Protein AF-A0A7S2EW70-F1 (afdb_monomer_lite)

Secondary structure (DSSP, 8-state):
--HHHHHHHHHTT-EEEEEE-TTSTTEEEEEETTS-EEEEEEEEEEEEEEETTEEEEEEEEEEEEE----TT-PPEEEEEEEEEEEEEEEE-TTS-EEEEEEEEEEEEE-------S---------

pLDDT: mean 82.9, std 18.12, range [35.38, 97.31]

Structure (mmCIF, N/CA/C/O backbone):
data_AF-A0A7S2EW70-F1
#
_entry.id   AF-A0A7S2EW70-F1
#
loop_
_atom_site.group_PDB
_atom_site.id
_atom_site.type_symbol
_atom_site.label_atom_id
_atom_site.label_alt_id
_atom_site.label_comp_id
_atom_site.label_asym_id
_atom_site.label_entity_id
_atom_site.label_seq_id
_atom_site.pdbx_PDB_ins_code
_atom_site.Cartn_x
_atom_site.Cartn_y
_atom_site.Cartn_z
_atom_site.occupancy
_atom_site.B_iso_or_equiv
_atom_site.auth_seq_id
_atom_site.auth_comp_id
_atom_site.auth_asym_id
_atom_site.auth_atom_id
_atom_site.pdbx_PDB_model_num
ATOM 1 N N . ALA A 1 1 ? -1.407 -9.2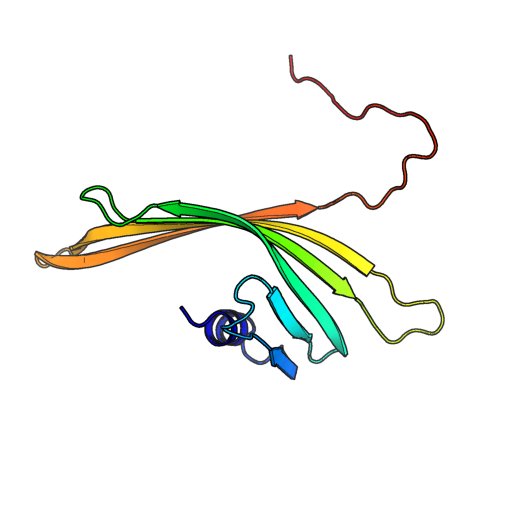96 7.095 1.00 59.94 1 ALA A N 1
ATOM 2 C CA . ALA A 1 1 ? -2.157 -8.530 6.080 1.00 59.94 1 ALA A CA 1
ATOM 3 C C . ALA A 1 1 ? -1.643 -8.951 4.714 1.00 59.94 1 ALA A C 1
ATOM 5 O O . ALA A 1 1 ? -0.429 -8.963 4.541 1.00 59.94 1 ALA A O 1
ATOM 6 N N . ASP A 1 2 ? -2.531 -9.351 3.805 1.00 82.38 2 ASP A N 1
ATOM 7 C CA . ASP A 1 2 ? -2.161 -9.709 2.432 1.00 82.38 2 ASP A CA 1
ATOM 8 C C . ASP A 1 2 ? -1.899 -8.428 1.629 1.00 82.38 2 ASP A C 1
ATOM 10 O O . ASP A 1 2 ? -2.812 -7.654 1.329 1.00 82.38 2 ASP A O 1
ATOM 14 N N . ARG A 1 3 ? -0.623 -8.181 1.330 1.00 85.19 3 ARG A N 1
ATOM 15 C CA . ARG A 1 3 ? -0.186 -6.993 0.587 1.00 85.19 3 ARG A CA 1
ATOM 16 C C . ARG A 1 3 ? -0.541 -7.084 -0.891 1.00 85.19 3 ARG A C 1
ATOM 18 O O . ARG A 1 3 ? -0.792 -6.050 -1.506 1.00 85.19 3 ARG A O 1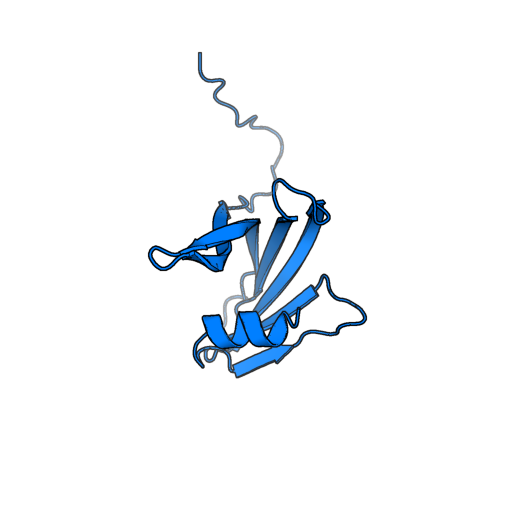
ATOM 25 N N . GLY A 1 4 ? -0.580 -8.297 -1.441 1.00 88.69 4 GLY A N 1
ATOM 26 C CA . GLY A 1 4 ? -0.983 -8.543 -2.821 1.00 88.69 4 GLY A CA 1
ATOM 27 C C . GLY A 1 4 ? -2.419 -8.091 -3.049 1.00 88.69 4 GLY A C 1
ATOM 28 O O . GLY A 1 4 ? -2.685 -7.312 -3.966 1.00 88.69 4 GLY A O 1
ATOM 29 N N . TYR A 1 5 ? -3.326 -8.484 -2.153 1.00 89.88 5 TYR A N 1
ATOM 30 C CA . TYR A 1 5 ? -4.720 -8.041 -2.196 1.00 89.88 5 TYR A CA 1
ATOM 31 C C . TYR A 1 5 ? -4.853 -6.517 -2.055 1.00 89.88 5 TYR A C 1
ATOM 33 O O . TYR A 1 5 ? -5.555 -5.869 -2.836 1.00 89.88 5 TYR A O 1
ATOM 41 N N . GLU A 1 6 ? -4.146 -5.918 -1.091 1.00 89.19 6 GLU A N 1
ATOM 42 C CA . GLU A 1 6 ? -4.194 -4.471 -0.864 1.00 89.19 6 GLU A CA 1
ATOM 43 C C . GLU A 1 6 ? -3.733 -3.684 -2.105 1.00 89.19 6 GLU A C 1
ATOM 45 O O . GLU A 1 6 ? -4.416 -2.763 -2.551 1.00 89.19 6 GLU A O 1
ATOM 50 N N . VAL A 1 7 ? -2.605 -4.069 -2.707 1.00 90.12 7 VAL A N 1
ATOM 51 C CA . VAL A 1 7 ? -2.089 -3.412 -3.916 1.00 90.12 7 VAL A CA 1
ATOM 52 C C . VAL A 1 7 ? -3.014 -3.645 -5.108 1.00 90.12 7 VAL A C 1
ATOM 54 O O . VAL A 1 7 ? -3.325 -2.694 -5.822 1.00 90.12 7 VAL A O 1
ATOM 57 N N . SER A 1 8 ? -3.514 -4.868 -5.295 1.00 90.25 8 SER A N 1
ATOM 58 C CA . SER A 1 8 ? -4.449 -5.190 -6.378 1.00 90.25 8 SER A CA 1
ATOM 59 C C . SER A 1 8 ? -5.728 -4.346 -6.302 1.00 90.25 8 SER A C 1
ATOM 61 O O . SER A 1 8 ? -6.129 -3.731 -7.294 1.00 90.25 8 SER A O 1
ATOM 63 N N . SER A 1 9 ? -6.313 -4.211 -5.105 1.00 90.69 9 SER A N 1
ATOM 64 C CA . SER A 1 9 ? -7.514 -3.389 -4.897 1.00 90.69 9 SER A CA 1
ATOM 65 C C . SER A 1 9 ? -7.272 -1.901 -5.178 1.00 90.69 9 SER A C 1
ATOM 67 O O . SER A 1 9 ? -8.096 -1.265 -5.834 1.00 90.69 9 SER A O 1
ATOM 69 N N . ARG A 1 10 ? -6.115 -1.350 -4.781 1.00 88.12 10 ARG A N 1
ATOM 70 C CA . ARG A 1 10 ? -5.733 0.042 -5.090 1.00 88.12 10 ARG A CA 1
ATOM 71 C C . ARG A 1 10 ? -5.472 0.276 -6.580 1.00 88.12 10 ARG A C 1
ATOM 73 O O . ARG A 1 10 ? -5.701 1.381 -7.070 1.00 88.12 10 ARG A O 1
ATOM 80 N N . LEU A 1 11 ? -4.977 -0.732 -7.298 1.00 88.50 11 LEU A N 1
ATOM 81 C CA . LEU A 1 11 ? -4.709 -0.633 -8.735 1.00 88.50 11 LEU A CA 1
ATOM 82 C C . LEU A 1 11 ? -5.979 -0.774 -9.584 1.00 88.50 11 LEU A C 1
ATOM 84 O O . LEU A 1 11 ? -5.961 -0.354 -10.740 1.00 88.50 11 LEU A O 1
ATOM 88 N N . GLY A 1 12 ? -7.076 -1.306 -9.034 1.00 85.12 12 GLY A N 1
ATOM 89 C CA . GLY A 1 12 ? -8.398 -1.288 -9.672 1.00 85.12 12 GLY A CA 1
ATOM 90 C C . GLY A 1 12 ? -8.417 -1.915 -11.070 1.00 85.12 12 GLY A C 1
ATOM 91 O O . GLY A 1 12 ? -9.012 -1.352 -11.984 1.00 85.12 12 GLY A O 1
ATOM 92 N N . GLY A 1 13 ? -7.693 -3.022 -11.267 1.00 79.69 13 GLY A N 1
ATOM 93 C CA . GLY A 1 13 ? -7.594 -3.717 -12.559 1.00 79.69 13 GLY A CA 1
ATOM 94 C C . GLY A 1 13 ? -6.591 -3.123 -13.558 1.00 79.69 13 GLY A C 1
ATOM 95 O O . GLY A 1 13 ? -6.447 -3.644 -14.658 1.00 79.69 13 GLY A O 1
ATOM 96 N N . ARG A 1 14 ? -5.854 -2.063 -13.196 1.00 84.44 14 ARG A N 1
ATOM 97 C CA . ARG A 1 14 ? -4.768 -1.503 -14.033 1.00 84.44 14 ARG A CA 1
ATOM 98 C C . ARG A 1 14 ? -3.503 -2.363 -14.038 1.00 84.44 14 ARG A C 1
ATOM 100 O O . ARG A 1 14 ? -2.617 -2.145 -14.865 1.00 84.44 14 ARG A O 1
ATOM 107 N N . ALA A 1 15 ? -3.401 -3.286 -13.086 1.00 86.12 15 ALA A N 1
ATOM 108 C CA . ALA A 1 15 ? -2.332 -4.264 -13.024 1.00 86.12 15 ALA A CA 1
ATOM 109 C C . ALA A 1 15 ? -2.705 -5.492 -13.851 1.00 86.12 15 ALA A C 1
ATOM 111 O O . ALA A 1 15 ? -3.800 -6.027 -13.697 1.00 86.12 15 ALA A O 1
ATOM 112 N N . SER A 1 16 ? -1.780 -5.955 -14.684 1.00 88.81 16 SER A N 1
ATOM 113 C CA . SER A 1 16 ? -1.890 -7.245 -15.368 1.00 88.81 16 SER A CA 1
ATOM 114 C C . SER A 1 16 ? -1.510 -8.405 -14.442 1.00 88.81 16 SER A C 1
ATOM 116 O O . SER A 1 16 ? -2.018 -9.513 -14.596 1.00 88.81 16 SER A O 1
ATOM 118 N N . SER A 1 17 ? -0.653 -8.156 -13.449 1.00 91.06 17 SER A N 1
ATOM 119 C CA . SER A 1 17 ? -0.301 -9.122 -12.408 1.00 91.06 17 SER A CA 1
ATOM 120 C C . SER A 1 17 ? 0.138 -8.426 -11.122 1.00 91.06 17 SER A C 1
ATOM 122 O O . SER A 1 17 ? 0.671 -7.316 -11.152 1.00 91.06 17 SER A O 1
ATOM 124 N N . VAL A 1 18 ? -0.074 -9.093 -9.987 1.00 93.56 18 VAL A N 1
ATOM 125 C CA . VAL A 1 18 ? 0.450 -8.709 -8.670 1.00 93.56 18 VAL A CA 1
ATOM 126 C C . VAL A 1 18 ? 0.999 -9.972 -8.016 1.00 93.56 18 VAL A C 1
ATOM 128 O O . VAL A 1 18 ? 0.281 -10.962 -7.901 1.00 93.56 18 VAL A O 1
ATOM 131 N N . THR A 1 19 ? 2.261 -9.945 -7.595 1.00 93.62 19 THR A N 1
ATOM 132 C CA . THR A 1 19 ? 2.951 -11.076 -6.966 1.00 93.62 19 THR A CA 1
ATOM 133 C C . THR A 1 19 ? 3.477 -10.664 -5.598 1.00 93.62 19 THR A C 1
ATOM 135 O O . THR A 1 19 ? 4.226 -9.695 -5.467 1.00 93.62 19 THR A O 1
ATOM 138 N N . TRP A 1 20 ? 3.097 -11.422 -4.572 1.00 94.31 20 TRP A N 1
ATOM 139 C CA . TRP A 1 20 ? 3.566 -11.247 -3.202 1.00 94.31 20 TRP A CA 1
ATOM 140 C C . TRP A 1 20 ? 3.747 -12.619 -2.548 1.00 94.31 20 TRP A C 1
ATOM 142 O O . TRP A 1 20 ? 2.824 -13.431 -2.569 1.00 94.31 20 TRP A O 1
ATOM 152 N N . ASP A 1 21 ? 4.929 -12.880 -1.983 1.00 91.56 21 ASP A N 1
ATOM 153 C CA . ASP A 1 21 ? 5.221 -14.118 -1.254 1.00 91.56 21 ASP A CA 1
ATOM 154 C C . ASP A 1 21 ? 5.198 -13.838 0.258 1.00 91.56 21 ASP A C 1
ATOM 156 O O . ASP A 1 21 ? 6.005 -13.037 0.739 1.00 91.56 21 ASP A O 1
ATOM 160 N N . PRO A 1 22 ? 4.332 -14.498 1.050 1.00 90.69 22 PRO A N 1
ATOM 161 C CA . PRO A 1 22 ? 4.328 -14.332 2.502 1.00 90.69 22 PRO A CA 1
ATOM 162 C C . PRO A 1 22 ? 5.648 -14.745 3.179 1.00 90.69 22 PRO A C 1
ATOM 164 O O . PRO A 1 22 ? 5.907 -14.298 4.297 1.00 90.69 22 PRO A O 1
ATOM 167 N N . ARG A 1 23 ? 6.491 -15.566 2.534 1.00 92.62 23 ARG A N 1
ATOM 168 C CA . ARG A 1 23 ? 7.837 -15.929 3.022 1.00 92.62 23 ARG A CA 1
ATOM 169 C C . ARG A 1 23 ? 8.864 -14.816 2.806 1.00 92.62 23 ARG A C 1
ATOM 171 O O . ARG A 1 23 ? 9.869 -14.782 3.511 1.00 92.62 23 ARG A O 1
ATOM 178 N N . VAL A 1 24 ? 8.600 -13.899 1.874 1.00 90.94 24 VAL A N 1
ATOM 179 C CA . VAL A 1 24 ? 9.417 -12.708 1.591 1.00 90.94 24 VAL A CA 1
ATOM 180 C C . VAL A 1 24 ? 8.509 -11.470 1.644 1.00 90.94 24 VAL A C 1
ATOM 182 O O . VAL A 1 24 ? 8.279 -10.799 0.638 1.00 90.94 24 VAL A O 1
ATOM 185 N N . PRO A 1 25 ? 7.957 -11.139 2.827 1.00 90.56 25 PRO A N 1
ATOM 186 C CA . PRO A 1 25 ? 6.826 -10.217 2.945 1.00 90.56 25 PRO A CA 1
ATOM 187 C C . PRO A 1 25 ? 7.172 -8.767 2.578 1.00 90.56 25 PRO A C 1
ATOM 189 O O . PRO A 1 25 ? 6.271 -7.945 2.380 1.00 90.56 25 PRO A O 1
ATOM 192 N N . ASP A 1 26 ? 8.462 -8.448 2.502 1.00 94.62 26 ASP A N 1
ATOM 193 C CA . ASP A 1 26 ? 8.993 -7.106 2.279 1.00 94.62 26 ASP A CA 1
ATOM 194 C C . ASP A 1 26 ? 9.104 -6.730 0.806 1.00 94.62 26 ASP A C 1
ATOM 196 O O . ASP A 1 26 ? 9.309 -5.554 0.511 1.00 94.62 26 ASP A O 1
ATOM 200 N N . VAL A 1 27 ? 8.912 -7.685 -0.104 1.00 94.50 27 VAL A N 1
ATOM 201 C CA . VAL A 1 27 ? 8.958 -7.451 -1.547 1.00 94.50 27 VAL A CA 1
ATOM 202 C C . VAL A 1 27 ? 7.609 -7.796 -2.163 1.00 94.50 27 VAL A C 1
ATOM 204 O O . VAL A 1 27 ? 7.033 -8.849 -1.904 1.00 94.50 27 VAL A O 1
ATOM 207 N N . LEU A 1 28 ? 7.103 -6.890 -2.989 1.00 95.44 28 LEU A N 1
ATOM 208 C CA . LEU A 1 28 ? 5.927 -7.095 -3.822 1.00 95.44 28 LEU A CA 1
ATOM 209 C C . LEU A 1 28 ? 6.248 -6.583 -5.218 1.00 95.44 28 LEU A C 1
ATOM 211 O O . LEU A 1 28 ? 6.788 -5.487 -5.365 1.00 95.44 28 LEU A O 1
ATOM 215 N N . THR A 1 29 ? 5.883 -7.337 -6.242 1.00 95.06 29 THR A N 1
ATOM 216 C CA . THR A 1 29 ? 6.009 -6.895 -7.631 1.00 95.06 29 THR A CA 1
ATOM 217 C C . THR A 1 29 ? 4.640 -6.835 -8.288 1.00 95.06 29 THR A C 1
ATOM 219 O O . THR A 1 29 ? 3.736 -7.602 -7.959 1.00 95.06 29 THR A O 1
ATOM 222 N N . TYR A 1 30 ? 4.455 -5.899 -9.207 1.00 93.50 30 TYR A N 1
ATOM 223 C CA . TYR A 1 30 ? 3.281 -5.862 -10.068 1.00 93.50 30 TYR A CA 1
ATOM 224 C C . TYR A 1 30 ? 3.662 -5.359 -11.453 1.00 93.50 30 TYR A C 1
ATOM 226 O O . TYR A 1 30 ? 4.596 -4.568 -11.598 1.00 93.50 30 TYR A O 1
ATOM 234 N N . ALA A 1 31 ? 2.934 -5.810 -12.466 1.00 91.19 31 ALA A N 1
ATOM 235 C CA . ALA A 1 31 ? 3.056 -5.297 -13.822 1.00 91.19 31 ALA A CA 1
ATOM 236 C C . ALA A 1 31 ? 1.816 -4.473 -14.169 1.00 91.19 31 ALA A C 1
ATOM 238 O O . ALA A 1 31 ? 0.694 -4.848 -13.821 1.00 91.19 31 ALA A O 1
ATOM 239 N N . SER A 1 32 ? 2.000 -3.339 -14.839 1.00 83.88 32 SER A N 1
ATOM 240 C CA . SER A 1 32 ? 0.892 -2.572 -15.404 1.00 83.88 32 SER A CA 1
ATOM 241 C C . SER A 1 32 ? 0.342 -3.265 -16.657 1.00 83.88 32 SER A C 1
ATOM 243 O O . SER A 1 32 ? 0.997 -4.106 -17.279 1.00 83.88 32 SER A O 1
ATOM 245 N N . GLY A 1 33 ? -0.863 -2.879 -17.078 1.00 77.25 33 GLY A N 1
ATOM 246 C CA . GLY A 1 33 ? -1.397 -3.267 -18.388 1.00 77.25 33 GLY A CA 1
ATOM 247 C C . GLY A 1 33 ? -0.558 -2.768 -19.577 1.00 77.25 33 GLY A C 1
ATOM 248 O O . GLY A 1 33 ? -0.667 -3.331 -20.659 1.00 77.25 33 GLY A O 1
ATOM 249 N N . SER A 1 34 ? 0.300 -1.755 -19.383 1.00 77.44 34 SER A N 1
ATOM 250 C CA . SER A 1 34 ? 1.238 -1.242 -20.399 1.00 77.44 34 SER A CA 1
ATOM 251 C C . SER A 1 34 ? 2.536 -2.049 -20.517 1.00 77.44 34 SER A C 1
ATOM 253 O O . SER A 1 34 ? 3.338 -1.757 -21.397 1.00 77.44 34 SER A O 1
ATOM 255 N N . GLY A 1 35 ? 2.752 -3.052 -19.657 1.00 77.06 35 GLY A N 1
ATOM 256 C CA . GLY A 1 35 ? 3.976 -3.860 -19.639 1.00 77.06 35 GLY A CA 1
ATOM 257 C C . GLY A 1 35 ? 5.095 -3.311 -18.747 1.00 77.06 35 GLY A C 1
ATOM 258 O O . GLY A 1 35 ? 6.155 -3.927 -18.661 1.00 77.06 35 GLY A O 1
ATOM 259 N N . ASP A 1 36 ? 4.871 -2.200 -18.039 1.00 86.69 36 ASP A N 1
ATOM 260 C CA . ASP A 1 36 ? 5.830 -1.684 -17.060 1.00 86.69 36 ASP A CA 1
ATOM 261 C C . ASP A 1 36 ? 5.821 -2.564 -15.808 1.00 86.69 36 ASP A C 1
ATOM 263 O O . ASP A 1 36 ? 4.765 -2.856 -15.242 1.00 86.69 36 ASP A O 1
ATOM 267 N N . ALA A 1 37 ? 7.000 -2.951 -15.331 1.00 90.75 37 ALA A N 1
ATOM 268 C CA . ALA A 1 37 ? 7.148 -3.723 -14.104 1.00 90.75 37 ALA A CA 1
ATOM 269 C C . ALA A 1 37 ? 7.522 -2.796 -12.945 1.00 90.75 37 ALA A C 1
ATOM 271 O O . ALA A 1 37 ? 8.431 -1.977 -13.067 1.00 90.75 37 ALA A O 1
ATOM 272 N N . THR A 1 38 ? 6.844 -2.928 -11.807 1.00 92.88 38 THR A N 1
ATOM 273 C CA . THR A 1 38 ? 7.160 -2.188 -10.583 1.00 92.88 38 THR A CA 1
ATOM 274 C C . THR A 1 38 ? 7.422 -3.134 -9.418 1.00 92.88 38 THR A C 1
ATOM 276 O O . THR A 1 38 ? 6.602 -3.989 -9.096 1.00 92.88 38 THR A O 1
ATOM 279 N N . GLU A 1 39 ? 8.552 -2.937 -8.748 1.00 94.62 39 GLU A N 1
ATOM 280 C CA . GLU A 1 39 ? 8.891 -3.548 -7.466 1.00 94.62 39 GLU A CA 1
ATOM 281 C C . GLU A 1 39 ? 8.662 -2.540 -6.335 1.00 94.62 39 GLU A C 1
ATOM 283 O O . GLU A 1 39 ? 9.143 -1.404 -6.384 1.00 94.62 39 GLU A O 1
ATOM 288 N N . LEU A 1 40 ? 7.960 -2.979 -5.294 1.00 95.00 40 LEU A N 1
ATOM 289 C CA . LEU A 1 40 ? 7.852 -2.322 -4.001 1.00 95.00 40 LEU A CA 1
ATOM 290 C C . LEU A 1 40 ? 8.678 -3.124 -2.993 1.00 95.00 40 LEU A C 1
ATOM 292 O O . LEU A 1 40 ? 8.327 -4.256 -2.665 1.00 95.00 40 LEU A O 1
ATOM 296 N N . ALA A 1 41 ? 9.755 -2.530 -2.487 1.00 95.75 41 ALA A N 1
ATOM 297 C CA . ALA A 1 41 ? 10.621 -3.143 -1.486 1.00 95.75 41 ALA A CA 1
ATOM 298 C C . ALA A 1 41 ? 10.599 -2.320 -0.195 1.00 95.75 41 ALA A C 1
ATOM 300 O O . ALA A 1 41 ? 10.978 -1.147 -0.193 1.00 95.75 41 ALA A O 1
ATOM 301 N N . VAL A 1 42 ? 10.179 -2.915 0.918 1.00 96.00 42 VAL A N 1
ATOM 302 C CA . VAL A 1 42 ? 10.280 -2.286 2.240 1.00 96.00 42 VAL A CA 1
ATOM 303 C C . VAL A 1 42 ? 11.747 -2.269 2.652 1.00 96.00 42 VAL A C 1
ATOM 305 O O . VAL A 1 42 ? 12.347 -3.310 2.886 1.00 96.00 42 VAL A O 1
ATOM 308 N N . VAL A 1 43 ? 12.327 -1.074 2.740 1.00 96.00 43 VAL A N 1
ATOM 309 C CA . VAL A 1 43 ? 13.731 -0.882 3.139 1.00 96.00 43 VAL A CA 1
ATOM 310 C C . VAL A 1 43 ? 13.876 -0.636 4.637 1.00 96.00 43 VAL A C 1
ATOM 312 O O . VAL A 1 43 ? 14.932 -0.880 5.211 1.00 96.00 43 VAL A O 1
ATOM 315 N N . GLN A 1 44 ? 12.817 -0.148 5.283 1.00 96.00 44 GLN A N 1
ATOM 316 C CA . GLN A 1 44 ? 12.765 0.041 6.725 1.00 96.00 44 GLN A CA 1
ATOM 317 C C . GLN A 1 44 ? 11.326 -0.127 7.198 1.00 96.00 44 GLN A C 1
ATOM 319 O O . GLN A 1 44 ? 10.408 0.431 6.598 1.00 96.00 44 GLN A O 1
ATOM 324 N N . ARG A 1 45 ? 11.134 -0.838 8.309 1.00 95.56 45 ARG A N 1
ATOM 325 C CA . ARG A 1 45 ? 9.842 -0.967 8.985 1.00 95.56 45 ARG A CA 1
ATOM 326 C C . ARG A 1 45 ? 10.020 -0.737 10.475 1.00 95.56 45 ARG A C 1
ATOM 328 O O . ARG A 1 45 ? 10.882 -1.339 11.107 1.00 95.56 45 ARG A O 1
ATOM 335 N N . ARG A 1 46 ? 9.146 0.084 11.044 1.00 96.75 46 ARG A N 1
ATOM 336 C CA . ARG A 1 46 ? 8.881 0.119 12.481 1.00 96.75 46 ARG A CA 1
ATOM 337 C C . ARG A 1 46 ? 7.441 -0.312 12.709 1.00 96.75 46 ARG A C 1
ATOM 339 O O . ARG A 1 46 ? 6.541 0.259 12.099 1.00 96.75 46 ARG A O 1
ATOM 346 N N . VAL A 1 47 ? 7.236 -1.292 13.581 1.00 95.38 47 VAL A N 1
ATOM 347 C CA . VAL A 1 47 ? 5.905 -1.732 14.015 1.00 95.38 47 VAL A CA 1
ATOM 348 C C . VAL A 1 47 ? 5.663 -1.207 15.422 1.00 95.38 47 VAL A C 1
ATOM 350 O O . VAL A 1 47 ? 6.534 -1.316 16.284 1.00 95.38 47 VAL A O 1
ATOM 353 N N . GLU A 1 48 ? 4.498 -0.612 15.635 1.00 95.06 48 GLU A N 1
ATOM 354 C CA . GLU A 1 48 ? 4.011 -0.208 16.950 1.00 95.06 48 GLU A CA 1
ATOM 355 C C . GLU A 1 48 ? 3.000 -1.272 17.402 1.00 95.06 48 GLU A C 1
ATOM 357 O O . GLU A 1 48 ? 1.944 -1.394 16.767 1.00 95.06 48 GLU A O 1
ATOM 362 N N . PRO A 1 49 ? 3.327 -2.095 18.420 1.00 93.88 49 PRO A N 1
ATOM 363 C CA . PRO A 1 49 ? 2.413 -3.122 18.900 1.00 93.88 49 PRO A CA 1
ATOM 364 C C . PRO A 1 49 ? 1.166 -2.484 19.537 1.00 93.88 49 PRO A C 1
ATOM 366 O O . PRO A 1 49 ? 1.231 -1.334 19.968 1.00 93.88 49 PRO A O 1
ATOM 369 N N . PRO A 1 50 ? 0.043 -3.216 19.624 1.00 93.00 50 PRO A N 1
ATOM 370 C CA . PRO A 1 50 ? -1.168 -2.718 20.270 1.00 93.00 50 PRO A CA 1
ATOM 371 C C . PRO A 1 50 ? -0.979 -2.335 21.735 1.00 93.00 50 PRO A C 1
ATOM 373 O O . PRO A 1 50 ? -0.599 -3.167 22.556 1.00 93.00 50 PRO A O 1
ATOM 376 N N . ASP A 1 51 ? -1.335 -1.092 22.048 1.00 92.00 51 ASP A N 1
ATOM 377 C CA . ASP A 1 51 ? -1.511 -0.564 23.396 1.00 92.00 51 ASP A CA 1
ATOM 378 C C . ASP A 1 51 ? -2.843 0.210 23.519 1.00 92.00 51 ASP A C 1
ATOM 380 O O . ASP A 1 51 ? -3.688 0.206 22.616 1.00 92.00 51 ASP A O 1
ATOM 384 N N . GLU A 1 52 ? -3.059 0.868 24.660 1.00 87.50 52 GLU A N 1
ATOM 385 C CA . GLU A 1 52 ? -4.251 1.695 24.904 1.00 87.50 52 GLU A CA 1
ATOM 386 C C . GLU A 1 52 ? -4.349 2.912 23.968 1.00 87.50 52 GLU A C 1
ATOM 388 O O . GLU A 1 52 ? -5.442 3.417 23.711 1.00 87.50 52 GLU A O 1
ATOM 393 N N . ARG A 1 53 ? -3.217 3.383 23.436 1.00 86.31 53 ARG A N 1
ATOM 394 C CA . ARG A 1 53 ? -3.105 4.545 22.542 1.00 86.31 53 ARG A CA 1
ATOM 395 C C . ARG A 1 53 ? -3.244 4.158 21.069 1.00 86.31 53 ARG A C 1
ATOM 397 O O . ARG A 1 53 ? -3.406 5.054 20.231 1.00 86.31 53 ARG A O 1
ATOM 404 N N . GLY A 1 54 ? -3.169 2.869 20.744 1.00 92.88 54 GLY A N 1
ATOM 405 C CA . GLY A 1 54 ? -3.368 2.326 19.408 1.00 92.88 54 GLY A CA 1
ATOM 406 C C . GLY A 1 54 ? -2.287 1.339 18.970 1.00 92.88 54 GLY A C 1
ATOM 407 O O . GLY A 1 54 ? -1.591 0.729 19.769 1.00 92.88 54 GLY A O 1
ATOM 408 N N . PHE A 1 55 ? -2.178 1.152 17.662 1.00 96.00 55 PHE A N 1
ATOM 409 C CA . PHE A 1 55 ? -1.129 0.366 17.010 1.00 96.00 55 PHE A CA 1
ATOM 410 C C . PHE A 1 55 ? -0.847 0.938 15.630 1.00 96.00 55 PHE A C 1
ATOM 412 O O . PHE A 1 55 ? -1.598 1.772 15.119 1.00 96.00 55 PHE A O 1
ATOM 419 N N . GLY A 1 56 ? 0.233 0.496 14.999 1.00 95.94 56 GLY A N 1
ATOM 420 C CA . GLY A 1 56 ? 0.622 1.085 13.732 1.00 95.94 56 GLY A CA 1
ATOM 421 C C . GLY A 1 56 ? 1.830 0.457 13.075 1.00 95.94 56 GLY A C 1
ATOM 422 O O . GLY A 1 56 ? 2.481 -0.452 13.592 1.00 95.94 56 GLY A O 1
ATOM 423 N N . SER A 1 57 ? 2.153 1.004 11.915 1.00 95.94 57 SER A N 1
ATOM 424 C CA . SER A 1 57 ? 3.393 0.719 11.213 1.00 95.94 57 SER A CA 1
ATOM 425 C C . SER A 1 57 ? 3.887 1.958 10.489 1.00 95.94 57 SER A C 1
ATOM 427 O O . SER A 1 57 ? 3.104 2.727 9.935 1.00 95.94 57 SER A O 1
ATOM 429 N N . ASN A 1 58 ? 5.199 2.119 10.443 1.00 97.31 58 ASN A N 1
ATOM 430 C CA . ASN A 1 58 ? 5.865 3.146 9.668 1.00 97.31 58 ASN A CA 1
ATOM 431 C C . ASN A 1 58 ? 6.881 2.476 8.751 1.00 97.31 58 ASN A C 1
ATOM 433 O O . ASN A 1 58 ? 7.865 1.905 9.228 1.00 97.31 58 ASN A O 1
ATOM 437 N N . GLU A 1 59 ? 6.618 2.526 7.453 1.00 96.31 59 GLU A N 1
ATOM 438 C CA . GLU A 1 59 ? 7.420 1.847 6.445 1.00 96.31 59 GLU A CA 1
ATOM 439 C C . GLU A 1 59 ? 8.040 2.850 5.487 1.00 96.31 59 GLU A C 1
ATOM 441 O O . GLU A 1 59 ? 7.363 3.757 5.007 1.00 96.31 59 GLU A O 1
ATOM 446 N N . LEU A 1 60 ? 9.323 2.667 5.189 1.00 96.69 60 LEU A N 1
ATOM 447 C CA . LEU A 1 60 ? 9.974 3.273 4.040 1.00 96.69 60 LEU A CA 1
ATOM 448 C C . LEU A 1 60 ? 10.050 2.214 2.942 1.00 96.69 60 LEU A C 1
ATOM 450 O O . LEU A 1 60 ? 10.571 1.120 3.155 1.00 96.69 60 LEU A O 1
ATOM 454 N N . ILE A 1 61 ? 9.519 2.548 1.776 1.00 95.88 61 ILE A N 1
ATOM 455 C CA . ILE A 1 61 ? 9.353 1.656 0.635 1.00 95.88 61 ILE A CA 1
ATOM 456 C C . ILE A 1 61 ? 10.142 2.241 -0.528 1.00 95.88 61 ILE A C 1
ATOM 458 O O . ILE A 1 61 ? 9.906 3.382 -0.923 1.00 95.88 61 IL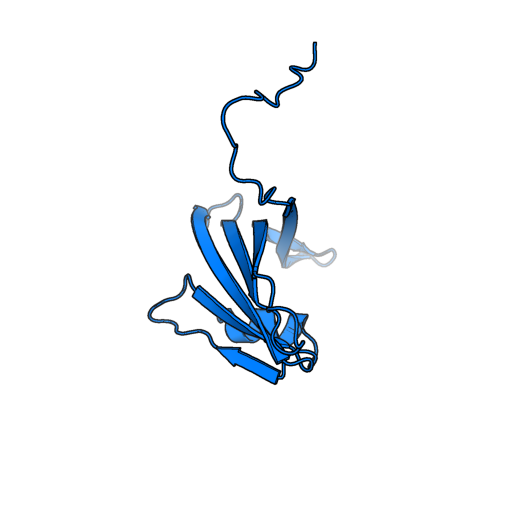E A O 1
ATOM 462 N N . ARG A 1 62 ? 11.066 1.470 -1.092 1.00 94.81 62 ARG A N 1
ATOM 463 C CA . ARG A 1 62 ? 11.679 1.759 -2.386 1.00 94.81 62 ARG A CA 1
ATOM 464 C C . ARG A 1 62 ? 10.745 1.268 -3.483 1.00 94.81 62 ARG A C 1
ATOM 466 O O . ARG A 1 62 ? 10.285 0.132 -3.445 1.00 94.81 62 ARG A O 1
ATOM 473 N N . ILE A 1 63 ? 10.495 2.129 -4.456 1.00 93.19 63 ILE A N 1
ATOM 474 C CA . ILE A 1 63 ? 9.672 1.849 -5.627 1.00 93.19 63 ILE A CA 1
ATOM 475 C C . ILE A 1 63 ? 10.608 1.855 -6.824 1.00 93.19 63 ILE A C 1
ATOM 477 O O . ILE A 1 63 ? 11.212 2.886 -7.120 1.00 93.19 63 ILE A O 1
ATOM 481 N N . THR A 1 64 ? 10.736 0.718 -7.490 1.00 91.88 64 THR A N 1
ATOM 482 C CA . THR A 1 64 ? 11.538 0.587 -8.705 1.00 91.88 64 THR A CA 1
ATOM 483 C C . THR A 1 64 ? 10.606 0.278 -9.853 1.00 91.88 64 THR A C 1
ATOM 485 O O . THR A 1 64 ? 10.024 -0.801 -9.871 1.00 91.88 64 THR A O 1
ATOM 488 N N . THR A 1 65 ? 10.477 1.194 -10.805 1.00 89.81 65 THR A N 1
ATOM 489 C CA . THR A 1 65 ? 9.704 0.959 -12.026 1.00 89.81 65 THR A CA 1
ATOM 490 C C . THR A 1 65 ? 10.660 0.803 -13.197 1.00 89.81 65 THR A C 1
ATOM 492 O O . THR A 1 65 ? 11.501 1.671 -13.440 1.00 89.81 65 THR A O 1
ATOM 495 N N . THR A 1 66 ? 10.521 -0.302 -13.915 1.00 87.38 66 THR A N 1
ATOM 496 C CA . THR A 1 66 ? 11.233 -0.590 -15.154 1.00 87.38 66 THR A CA 1
ATOM 497 C C . THR A 1 66 ? 10.225 -0.529 -16.289 1.00 87.38 66 THR A C 1
ATOM 499 O O . THR A 1 66 ? 9.277 -1.316 -16.317 1.00 87.38 66 THR A O 1
ATOM 502 N N . SER A 1 67 ? 10.427 0.401 -17.217 1.00 81.81 67 SER A N 1
ATOM 503 C CA . SER A 1 67 ? 9.619 0.489 -18.434 1.00 81.81 67 SER A CA 1
ATOM 504 C C . SER A 1 67 ? 10.222 -0.371 -19.539 1.00 81.81 67 SER A C 1
ATOM 506 O O . SER A 1 67 ? 11.428 -0.273 -19.787 1.00 81.81 67 SER A O 1
ATOM 508 N N . GLY A 1 68 ? 9.411 -1.172 -20.227 1.00 63.47 68 GLY A N 1
ATOM 509 C CA . GLY A 1 68 ? 9.873 -2.046 -21.304 1.00 63.47 68 GLY A CA 1
ATOM 510 C C . GLY A 1 68 ? 8.987 -1.977 -22.543 1.00 63.47 68 GLY A C 1
ATOM 511 O O . GLY A 1 68 ? 7.989 -2.677 -22.587 1.00 63.47 68 GLY A O 1
ATOM 512 N N . ALA A 1 69 ? 9.379 -1.164 -23.536 1.00 51.75 69 ALA A N 1
ATOM 513 C CA . ALA A 1 69 ? 9.256 -1.412 -24.987 1.00 51.75 69 ALA A CA 1
ATOM 514 C C . ALA A 1 69 ? 9.451 -0.103 -25.778 1.00 51.75 69 ALA A C 1
ATOM 516 O O . ALA A 1 69 ? 8.505 0.584 -26.151 1.00 51.75 69 ALA A O 1
ATOM 517 N N . GLY A 1 70 ? 10.705 0.236 -26.062 1.00 48.62 70 GLY A N 1
ATOM 518 C CA . GLY A 1 70 ? 11.065 1.263 -27.033 1.00 48.62 70 GLY A CA 1
ATOM 519 C C . GLY A 1 70 ? 12.507 1.062 -27.481 1.00 48.62 70 GLY A C 1
ATOM 520 O O . GLY A 1 70 ? 13.359 0.707 -26.669 1.00 48.62 70 GLY A O 1
ATOM 521 N N . LEU A 1 71 ? 12.779 1.287 -28.769 1.00 45.69 71 LEU A N 1
ATOM 522 C CA . LEU A 1 71 ? 14.050 1.023 -29.467 1.00 45.69 71 LEU A CA 1
ATOM 523 C C . LEU A 1 71 ? 15.282 1.763 -28.883 1.00 45.69 71 LEU A C 1
ATOM 525 O O . LEU A 1 71 ? 16.393 1.555 -29.353 1.00 45.69 71 LEU A O 1
ATOM 529 N N . LEU A 1 72 ? 15.105 2.612 -27.861 1.00 50.97 72 LEU A N 1
ATOM 530 C CA . LEU A 1 72 ? 16.135 3.491 -27.286 1.00 50.97 72 LEU A CA 1
ATOM 531 C C . LEU A 1 72 ? 16.504 3.182 -25.821 1.00 50.97 72 LEU A C 1
ATOM 533 O O . LEU A 1 72 ? 17.134 4.004 -25.163 1.00 50.97 72 LEU A O 1
ATOM 537 N N . GLY A 1 73 ? 16.166 1.990 -25.321 1.00 50.41 73 GLY A N 1
ATOM 538 C CA . GLY A 1 73 ? 16.577 1.529 -23.992 1.00 50.41 73 GLY A CA 1
ATOM 539 C C . GLY A 1 73 ? 15.569 1.888 -22.901 1.00 50.41 73 GLY A C 1
ATOM 540 O O . GLY A 1 73 ? 15.260 3.052 -22.657 1.00 50.41 73 GLY A O 1
ATOM 541 N N . GLY A 1 74 ? 15.031 0.862 -22.241 1.00 61.28 74 GLY A N 1
ATOM 542 C CA . GLY A 1 74 ? 14.108 1.029 -21.121 1.00 61.28 74 GLY A CA 1
ATOM 543 C C . GLY A 1 74 ? 14.787 1.713 -19.935 1.00 61.28 74 GLY A C 1
ATOM 544 O O . GLY A 1 74 ? 15.858 1.295 -19.498 1.00 61.28 74 GLY A O 1
ATOM 545 N N . GLY A 1 75 ? 14.160 2.766 -19.411 1.00 72.81 75 GLY A N 1
ATOM 546 C CA . GLY A 1 75 ? 14.621 3.454 -18.212 1.00 72.81 75 GLY A CA 1
ATOM 547 C C . GLY A 1 75 ? 14.221 2.709 -16.939 1.00 72.81 75 GLY A C 1
ATOM 548 O O . GLY A 1 75 ? 13.129 2.143 -16.841 1.00 72.81 75 GLY A O 1
ATOM 549 N N . LYS A 1 76 ? 15.101 2.749 -15.937 1.00 82.75 76 LYS A N 1
ATOM 550 C CA . LYS A 1 76 ? 14.781 2.397 -14.553 1.00 82.75 76 LYS A CA 1
ATOM 551 C C . LYS A 1 76 ? 14.547 3.693 -13.789 1.00 82.75 76 LYS A C 1
ATOM 553 O O . LYS A 1 76 ? 15.402 4.569 -13.810 1.00 82.75 76 LYS A O 1
ATOM 558 N N . VAL A 1 77 ? 13.411 3.806 -13.111 1.00 85.75 77 VAL A N 1
ATOM 559 C CA . VAL A 1 77 ? 13.100 4.946 -12.242 1.00 85.75 77 VAL A CA 1
ATOM 560 C C . VAL A 1 77 ? 12.992 4.451 -10.811 1.00 85.75 77 VAL A C 1
ATOM 562 O O . VAL A 1 77 ? 12.184 3.566 -10.516 1.00 85.75 77 VAL A O 1
ATOM 565 N N . VAL A 1 78 ? 13.775 5.048 -9.913 1.00 89.38 78 VAL A N 1
ATOM 566 C CA . VAL A 1 78 ? 13.707 4.758 -8.478 1.00 89.38 78 VAL A CA 1
ATOM 567 C C . VAL A 1 78 ? 13.031 5.909 -7.731 1.00 89.38 78 VAL A C 1
ATOM 569 O O . VAL A 1 78 ? 13.321 7.089 -7.926 1.00 89.38 78 VAL A O 1
ATOM 572 N N . ARG A 1 79 ? 12.092 5.571 -6.850 1.00 90.88 79 ARG A N 1
ATOM 573 C CA . ARG A 1 79 ? 11.428 6.498 -5.925 1.00 90.88 79 ARG A CA 1
ATOM 574 C C . ARG A 1 79 ? 11.415 5.892 -4.529 1.00 90.88 79 ARG A C 1
ATOM 576 O O . ARG A 1 79 ? 11.652 4.697 -4.357 1.00 90.88 79 ARG A O 1
ATOM 583 N N . ALA A 1 80 ? 11.095 6.706 -3.534 1.00 93.94 80 ALA A N 1
ATOM 584 C CA . ALA A 1 80 ? 10.794 6.208 -2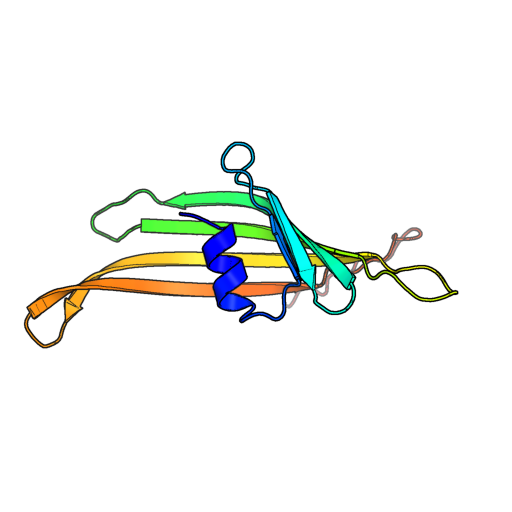.201 1.00 93.94 80 ALA A CA 1
ATOM 585 C C . ALA A 1 80 ? 9.422 6.703 -1.747 1.00 93.94 80 ALA A C 1
ATOM 587 O O . ALA A 1 80 ? 9.004 7.805 -2.091 1.00 93.94 80 ALA A O 1
ATOM 588 N N . ALA A 1 81 ? 8.716 5.909 -0.956 1.00 94.94 81 ALA A N 1
ATOM 589 C CA . ALA A 1 81 ? 7.498 6.316 -0.280 1.00 94.94 81 ALA A CA 1
ATOM 590 C C . ALA A 1 81 ? 7.593 5.948 1.195 1.00 94.94 81 ALA A C 1
ATOM 592 O O . ALA A 1 81 ? 7.998 4.842 1.537 1.00 94.94 81 ALA A O 1
ATOM 593 N N . ARG A 1 82 ? 7.208 6.866 2.077 1.00 96.31 82 ARG A N 1
ATOM 594 C CA . ARG A 1 82 ? 6.994 6.574 3.489 1.00 96.31 82 ARG A CA 1
ATOM 595 C C . ARG A 1 82 ? 5.504 6.423 3.740 1.00 96.31 82 ARG A C 1
ATOM 597 O O . ARG A 1 82 ? 4.750 7.357 3.472 1.00 96.31 82 ARG A O 1
ATOM 604 N N . VAL A 1 83 ? 5.103 5.269 4.253 1.00 95.62 83 VAL A N 1
ATOM 605 C CA . VAL A 1 83 ? 3.717 4.935 4.581 1.00 95.62 83 VAL A CA 1
ATOM 606 C C . VAL A 1 83 ? 3.616 4.789 6.093 1.00 95.62 83 VAL A C 1
ATOM 608 O O . VAL A 1 83 ? 4.160 3.852 6.678 1.00 95.62 83 VAL A O 1
ATOM 611 N N . LEU A 1 84 ? 2.947 5.744 6.735 1.00 96.94 84 LEU A N 1
ATOM 612 C CA . LEU A 1 84 ? 2.596 5.680 8.148 1.00 96.94 84 LEU A CA 1
ATOM 613 C C . LEU A 1 84 ? 1.134 5.267 8.264 1.00 96.94 84 LEU A C 1
ATOM 615 O O . LEU A 1 84 ? 0.258 5.955 7.747 1.00 96.94 84 LEU A O 1
ATOM 619 N N . ARG A 1 85 ? 0.879 4.179 8.981 1.00 95.88 85 ARG A N 1
ATOM 620 C CA . ARG A 1 85 ? -0.461 3.727 9.344 1.00 95.88 85 ARG A CA 1
ATOM 621 C C . ARG A 1 85 ? -0.589 3.716 10.851 1.00 95.88 85 ARG A C 1
ATOM 623 O O . ARG A 1 85 ? 0.286 3.184 11.535 1.00 95.88 85 ARG A O 1
ATOM 630 N N . ARG A 1 86 ? -1.668 4.297 11.356 1.00 96.25 86 ARG A N 1
ATOM 631 C CA . ARG A 1 86 ? -1.995 4.312 12.778 1.00 96.25 86 ARG A CA 1
ATOM 632 C C . ARG A 1 86 ? -3.457 3.955 12.951 1.00 96.25 86 ARG A C 1
ATOM 634 O O . ARG A 1 86 ? -4.307 4.497 12.253 1.00 96.25 86 ARG A O 1
ATOM 641 N N . TRP A 1 87 ? -3.731 3.080 13.900 1.00 96.12 87 TRP A N 1
ATOM 642 C CA . TRP A 1 87 ? -5.070 2.664 14.269 1.00 96.12 87 TRP A CA 1
ATOM 643 C C . TRP A 1 87 ? -5.286 2.895 15.752 1.00 96.12 87 TRP A C 1
ATOM 645 O O . TRP A 1 87 ? -4.365 2.709 16.548 1.00 96.12 87 TRP A O 1
ATOM 655 N N . ARG A 1 88 ? -6.499 3.282 16.133 1.00 94.44 88 ARG A N 1
ATOM 656 C CA . ARG A 1 88 ? -6.901 3.404 17.537 1.00 94.44 88 ARG A CA 1
ATOM 657 C C . ARG A 1 88 ? -8.311 2.875 17.738 1.00 94.44 88 ARG A C 1
ATOM 659 O O . ARG A 1 88 ? -9.120 2.874 16.814 1.00 94.44 88 ARG A O 1
ATOM 666 N N . ARG A 1 89 ? -8.599 2.435 18.960 1.00 92.44 89 ARG A N 1
ATOM 667 C CA . ARG A 1 89 ? -9.962 2.099 19.381 1.00 92.44 89 ARG A CA 1
ATOM 668 C C . ARG A 1 89 ? -10.714 3.396 19.673 1.00 92.44 89 ARG A C 1
ATOM 670 O O . ARG A 1 89 ? -10.142 4.299 20.282 1.00 92.44 89 ARG A O 1
ATOM 677 N N . ALA A 1 90 ? -11.964 3.472 19.248 1.00 91.88 90 ALA A N 1
ATOM 678 C CA . ALA A 1 90 ? -12.846 4.604 19.495 1.00 91.88 90 ALA A CA 1
ATOM 679 C C . ALA A 1 90 ? -14.296 4.122 19.655 1.00 91.88 90 ALA A C 1
ATOM 681 O O . ALA A 1 90 ? -14.576 2.918 19.599 1.00 91.88 90 ALA A O 1
ATOM 682 N N . TYR A 1 91 ? -15.197 5.074 19.865 1.00 94.44 91 TYR A N 1
ATOM 683 C CA . TYR A 1 91 ? -16.636 4.864 19.816 1.00 94.44 91 TYR A CA 1
ATOM 684 C C . TYR A 1 91 ? -17.215 5.722 18.693 1.00 94.44 91 TYR A C 1
ATOM 686 O O . TYR A 1 91 ? -16.749 6.844 18.499 1.00 94.44 91 TYR A O 1
ATOM 694 N N . ASP A 1 92 ? -18.177 5.185 17.946 1.00 94.00 92 ASP A N 1
ATOM 695 C CA . ASP A 1 92 ? -18.972 5.988 17.014 1.00 94.00 92 ASP A CA 1
ATOM 696 C C . ASP A 1 92 ? -20.008 6.845 17.766 1.00 94.00 92 ASP A C 1
ATOM 698 O O . ASP A 1 92 ? -20.148 6.752 18.990 1.00 94.00 92 ASP A O 1
ATOM 702 N N . ASP A 1 93 ? -20.767 7.656 17.028 1.00 95.69 93 ASP A N 1
ATOM 703 C CA . ASP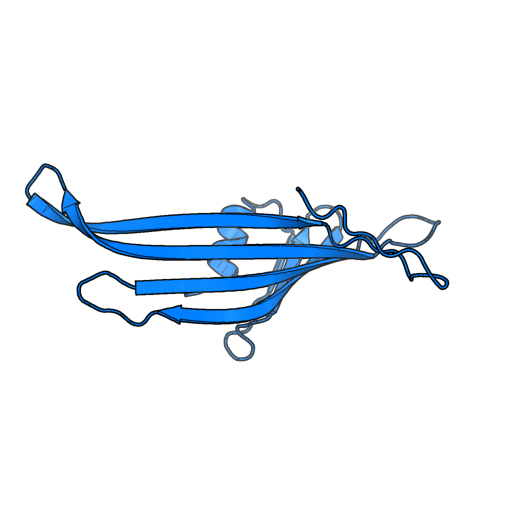 A 1 93 ? -21.796 8.542 17.594 1.00 95.69 93 ASP A CA 1
ATOM 704 C C . ASP A 1 93 ? -22.924 7.787 18.325 1.00 95.69 93 ASP A C 1
ATOM 706 O O . ASP A 1 93 ? -23.642 8.370 19.137 1.00 95.69 93 ASP A O 1
ATOM 710 N N . ASN A 1 94 ? -23.068 6.482 18.078 1.00 95.81 94 ASN A N 1
ATOM 711 C CA . ASN A 1 94 ? -24.061 5.615 18.712 1.00 95.81 94 ASN A CA 1
ATOM 712 C C . ASN A 1 94 ? -23.484 4.832 19.908 1.00 95.81 94 ASN A C 1
ATOM 714 O O . ASN A 1 94 ? -24.177 3.994 20.487 1.00 95.81 94 ASN A O 1
ATOM 718 N N . GLY A 1 95 ? -22.221 5.068 20.279 1.00 93.75 95 GLY A N 1
ATOM 719 C CA . GLY A 1 95 ? -21.542 4.359 21.363 1.00 93.75 95 GLY A CA 1
ATOM 720 C C . GLY A 1 95 ? -21.068 2.947 21.000 1.00 93.75 95 GLY A C 1
ATOM 721 O O . GLY A 1 95 ? -20.665 2.191 21.890 1.00 93.75 95 GLY A O 1
ATOM 722 N N . ASN A 1 96 ? -21.073 2.566 19.721 1.00 95.94 96 ASN A N 1
ATOM 723 C CA . ASN A 1 96 ? -20.523 1.287 19.281 1.00 95.94 96 ASN A CA 1
ATOM 724 C C . ASN A 1 96 ? -19.001 1.357 19.225 1.00 95.94 96 ASN A C 1
ATOM 726 O O . ASN A 1 96 ? -18.417 2.358 18.815 1.00 95.94 96 ASN A O 1
ATOM 730 N N . ARG A 1 97 ? -18.337 0.258 19.588 1.00 92.50 97 ARG A N 1
ATOM 731 C CA . ARG A 1 97 ? -16.879 0.152 19.466 1.00 92.50 97 ARG A CA 1
ATOM 732 C C . ARG A 1 97 ? -16.476 0.126 17.996 1.00 92.50 97 ARG A C 1
ATOM 734 O O . ARG A 1 97 ? -16.903 -0.757 17.256 1.00 92.50 97 ARG A O 1
ATOM 741 N N . VAL A 1 98 ? -15.573 1.022 17.620 1.00 94.38 98 VAL A N 1
ATOM 742 C CA . VAL A 1 98 ? -14.991 1.092 16.277 1.00 94.38 98 VAL A CA 1
ATOM 743 C C . VAL A 1 98 ? -13.465 1.139 16.342 1.00 94.38 98 VAL A C 1
ATOM 745 O O . VAL A 1 98 ? -12.863 1.419 17.384 1.00 94.38 98 VAL A O 1
ATOM 748 N N . VAL A 1 99 ? -12.821 0.841 15.215 1.00 92.50 99 VAL A N 1
ATOM 749 C CA . VAL A 1 99 ? -11.388 1.076 15.019 1.00 92.50 99 VAL A CA 1
ATOM 750 C C . VAL A 1 99 ? -11.240 2.160 13.967 1.00 92.50 99 VAL A C 1
ATOM 752 O O . VAL A 1 99 ? -11.629 1.975 12.817 1.00 92.50 99 VAL A O 1
ATOM 755 N N . GLU A 1 100 ? -10.655 3.282 14.360 1.00 93.44 100 GLU A N 1
ATOM 756 C CA . GLU A 1 100 ? -10.315 4.359 13.439 1.00 93.44 100 GLU A CA 1
ATOM 757 C C . GLU A 1 100 ? -8.918 4.125 12.877 1.00 93.44 100 GLU A C 1
ATOM 759 O O . GLU A 1 100 ? -8.001 3.756 13.616 1.00 93.44 100 GLU A O 1
ATOM 764 N N . GLY A 1 101 ? -8.749 4.353 11.575 1.00 94.19 101 GLY A N 1
ATOM 765 C CA . GLY A 1 101 ? -7.473 4.234 10.881 1.00 94.19 101 GLY A CA 1
ATOM 766 C C . GLY A 1 101 ? -7.069 5.543 10.213 1.00 94.19 101 GLY A C 1
ATOM 767 O O . GLY A 1 101 ? -7.880 6.192 9.562 1.00 94.19 101 GLY A O 1
ATOM 768 N N . LEU A 1 102 ? -5.794 5.897 10.339 1.00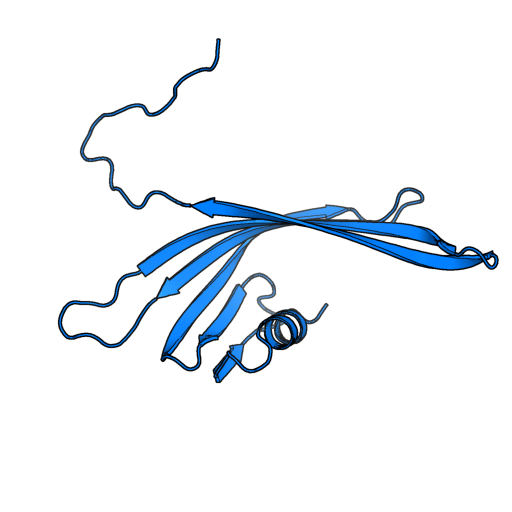 94.12 102 LEU A N 1
ATOM 769 C CA . LEU A 1 102 ? -5.146 6.990 9.624 1.00 94.12 102 LEU A CA 1
ATOM 770 C C . LEU A 1 102 ? -4.000 6.422 8.785 1.00 94.12 102 LEU A C 1
ATOM 772 O O . LEU A 1 102 ? -3.099 5.777 9.322 1.00 94.12 102 LEU A O 1
ATOM 776 N N . GLU A 1 103 ? -4.004 6.711 7.485 1.00 94.75 103 GLU A N 1
ATOM 777 C CA . GLU A 1 103 ? -2.878 6.450 6.588 1.00 94.75 103 GLU A CA 1
ATOM 778 C C . GLU A 1 103 ? -2.311 7.772 6.062 1.00 94.75 103 GLU A C 1
ATOM 780 O O . GLU A 1 103 ? -3.034 8.600 5.510 1.00 94.75 103 GLU A O 1
ATOM 785 N N . ILE A 1 104 ? -1.001 7.962 6.215 1.00 95.81 104 ILE A N 1
ATOM 786 C CA . ILE A 1 104 ? -0.257 9.086 5.647 1.00 95.81 104 ILE A CA 1
ATOM 787 C C . ILE A 1 104 ? 0.810 8.526 4.714 1.00 95.81 104 ILE A C 1
ATOM 789 O O . ILE A 1 104 ? 1.715 7.810 5.150 1.00 95.81 104 ILE A O 1
ATOM 793 N N . VAL A 1 105 ? 0.739 8.909 3.441 1.00 95.25 105 VAL A N 1
ATOM 794 C CA . VAL A 1 105 ? 1.721 8.536 2.418 1.00 95.25 105 VAL A CA 1
ATOM 795 C C . VAL A 1 105 ? 2.516 9.768 2.003 1.00 95.25 105 VAL A C 1
ATOM 797 O O . VAL A 1 105 ? 1.948 10.790 1.626 1.00 95.25 105 VAL A O 1
ATOM 800 N N . ARG A 1 106 ? 3.846 9.676 2.060 1.00 95.06 106 ARG A N 1
ATOM 801 C CA . ARG A 1 106 ? 4.766 10.709 1.562 1.00 95.06 106 ARG A CA 1
ATOM 802 C C . ARG A 1 106 ? 5.673 10.112 0.505 1.00 95.06 106 ARG A C 1
ATOM 804 O O . ARG A 1 106 ? 6.421 9.190 0.804 1.00 95.06 106 ARG A O 1
ATOM 811 N N . THR A 1 107 ? 5.634 10.638 -0.710 1.00 91.81 107 THR A N 1
ATOM 812 C CA . THR A 1 107 ? 6.495 10.188 -1.809 1.00 91.81 107 THR A CA 1
ATOM 813 C C . THR A 1 107 ? 7.687 11.118 -1.985 1.00 91.81 107 THR A C 1
ATOM 815 O O . THR A 1 107 ? 7.526 12.335 -2.038 1.00 91.81 107 THR A O 1
ATOM 818 N N . TYR A 1 108 ? 8.866 10.539 -2.149 1.00 86.81 108 TYR A N 1
ATOM 819 C CA . TYR A 1 108 ? 10.129 11.214 -2.391 1.00 86.81 108 TYR A CA 1
ATOM 820 C C . TYR A 1 108 ? 10.633 10.826 -3.780 1.00 86.81 108 TYR A C 1
ATOM 822 O O . TYR A 1 108 ? 10.624 9.648 -4.157 1.00 86.81 108 TYR A O 1
ATOM 830 N N . ARG A 1 109 ? 11.083 11.818 -4.548 1.00 74.50 109 ARG A N 1
ATOM 831 C CA . ARG A 1 109 ? 11.842 11.560 -5.773 1.00 74.50 109 ARG A CA 1
ATOM 832 C C . ARG A 1 109 ? 13.286 11.293 -5.372 1.00 74.50 109 ARG A C 1
ATOM 834 O O . ARG A 1 109 ? 13.865 12.094 -4.644 1.00 74.50 109 ARG A O 1
ATOM 841 N N . VAL A 1 110 ? 13.840 10.175 -5.826 1.00 67.12 110 VAL A N 1
ATOM 842 C CA . VAL A 1 110 ? 15.282 9.947 -5.752 1.00 67.12 110 VAL A CA 1
ATOM 843 C C . VAL A 1 110 ? 15.857 10.592 -7.008 1.00 67.12 110 VAL A C 1
ATOM 845 O O . VAL A 1 110 ? 15.383 10.323 -8.109 1.00 67.12 110 VAL A O 1
ATOM 848 N N . LEU A 1 111 ? 16.787 11.529 -6.843 1.00 61.62 111 LEU A N 1
ATOM 849 C CA . LEU A 1 111 ? 17.510 12.098 -7.974 1.00 61.62 111 LEU A CA 1
ATOM 850 C C . LEU A 1 111 ? 18.497 11.032 -8.460 1.00 61.62 111 LEU A C 1
ATOM 852 O O . LEU A 1 111 ? 19.508 10.793 -7.806 1.00 61.62 111 LEU A O 1
ATOM 856 N N . ASP A 1 112 ? 18.186 10.378 -9.580 1.00 50.59 112 ASP A N 1
ATOM 857 C CA . ASP A 1 112 ? 19.160 9.571 -10.315 1.00 50.59 112 ASP A CA 1
ATOM 858 C C . ASP A 1 112 ? 20.143 10.526 -10.997 1.00 50.59 112 ASP A C 1
ATOM 860 O O . ASP A 1 112 ? 19.919 11.040 -12.090 1.00 50.59 112 ASP A O 1
ATOM 864 N N . GLY A 1 113 ? 21.231 10.806 -10.296 1.00 41.47 113 GLY A N 1
ATOM 865 C CA . GLY A 1 113 ? 22.407 11.455 -10.835 1.00 41.47 113 GLY A CA 1
ATOM 866 C C . GLY A 1 113 ? 23.595 10.911 -10.073 1.00 41.47 113 GLY A C 1
ATOM 867 O O . GLY A 1 113 ? 23.791 11.241 -8.906 1.00 41.47 113 GLY A O 1
ATOM 868 N N . VAL A 1 114 ? 24.382 10.055 -10.722 1.00 41.69 114 VAL A N 1
ATOM 869 C CA . VAL A 1 114 ? 25.770 9.842 -10.321 1.00 41.69 114 VAL A CA 1
ATOM 870 C C . VAL A 1 114 ? 26.370 11.233 -10.152 1.00 41.69 114 VAL A C 1
ATOM 872 O O . VAL A 1 114 ? 26.445 11.994 -11.116 1.00 41.69 114 VAL A O 1
ATOM 875 N N . ALA A 1 115 ? 26.752 11.584 -8.927 1.00 40.34 115 ALA A N 1
ATOM 876 C CA . ALA A 1 115 ? 27.640 12.704 -8.704 1.00 40.34 115 ALA A CA 1
ATOM 877 C C . ALA A 1 115 ? 28.959 12.352 -9.404 1.00 40.34 115 ALA A C 1
ATOM 879 O O . ALA A 1 115 ? 29.837 11.718 -8.823 1.00 40.34 115 ALA A O 1
ATOM 880 N N . GLY A 1 116 ? 29.097 12.743 -10.673 1.00 39.94 116 GLY A N 1
ATOM 881 C CA . GLY A 1 116 ? 30.402 13.150 -11.163 1.00 39.94 116 GLY A CA 1
ATOM 882 C C . GLY A 1 116 ? 30.875 14.211 -10.179 1.00 39.94 116 GLY A C 1
ATOM 883 O O . GLY A 1 116 ? 30.183 15.207 -9.996 1.00 39.94 116 GLY A O 1
ATOM 884 N N . ALA A 1 117 ? 31.929 13.881 -9.438 1.00 47.78 117 ALA A N 1
ATOM 885 C CA . ALA A 1 117 ? 32.575 14.668 -8.395 1.00 47.78 117 ALA A CA 1
ATOM 886 C C . ALA A 1 117 ? 32.031 16.103 -8.192 1.00 47.78 117 ALA A C 1
ATOM 888 O O . ALA A 1 117 ? 32.300 17.000 -8.983 1.00 47.78 117 ALA A O 1
ATOM 889 N N . GLY A 1 118 ? 31.349 16.310 -7.060 1.00 47.06 118 GLY A N 1
ATOM 890 C CA . GLY A 1 118 ? 31.287 17.603 -6.377 1.00 47.06 118 GLY A CA 1
ATOM 891 C C . GLY A 1 118 ? 30.190 18.578 -6.803 1.00 47.06 118 GLY A C 1
ATOM 892 O O . GLY A 1 118 ? 30.473 19.534 -7.507 1.00 47.06 118 GLY A O 1
ATOM 893 N N . VAL A 1 119 ? 28.997 18.457 -6.211 1.00 40.66 119 VAL A N 1
ATOM 894 C CA . VAL A 1 119 ? 28.232 19.637 -5.761 1.00 40.66 119 VAL A CA 1
ATOM 895 C C . VAL A 1 119 ? 27.479 19.269 -4.472 1.00 40.66 119 VAL A C 1
ATOM 897 O O . VAL A 1 119 ? 26.650 18.358 -4.501 1.00 40.66 119 VAL A O 1
ATOM 900 N N . PRO A 1 120 ? 27.733 19.927 -3.327 1.00 42.72 120 PRO A N 1
ATOM 901 C CA . PRO A 1 120 ? 26.947 19.708 -2.120 1.00 42.72 120 PRO A CA 1
ATOM 902 C C . PRO A 1 120 ? 25.584 20.388 -2.279 1.00 42.72 120 PRO A C 1
ATOM 904 O O . PRO A 1 120 ? 25.488 21.613 -2.304 1.00 42.72 120 PRO A O 1
ATOM 907 N N . THR A 1 121 ? 24.504 19.613 -2.374 1.00 49.34 121 THR A N 1
ATOM 908 C CA . THR A 1 121 ? 23.148 20.175 -2.348 1.00 49.34 121 THR A CA 1
ATOM 909 C C . THR A 1 121 ? 22.615 20.191 -0.921 1.00 49.34 121 THR A C 1
ATOM 911 O O . THR A 1 121 ? 22.020 19.219 -0.456 1.00 49.34 121 THR A O 1
ATOM 914 N N . SER A 1 122 ? 22.800 21.316 -0.237 1.00 45.91 122 SER A N 1
ATOM 915 C CA . SER A 1 122 ? 21.961 21.706 0.895 1.00 45.91 122 SER A CA 1
ATOM 916 C C . SER A 1 122 ? 21.857 23.229 0.934 1.00 45.91 122 SER A C 1
ATOM 918 O O . SER A 1 122 ? 22.876 23.883 1.151 1.00 45.91 122 SER A O 1
ATOM 920 N N . PRO A 1 123 ? 20.672 23.840 0.764 1.00 49.88 123 PRO A N 1
ATOM 921 C CA . PRO A 1 123 ? 20.422 25.125 1.375 1.00 49.88 123 PRO A CA 1
ATOM 922 C C . PRO A 1 123 ? 19.955 24.848 2.805 1.00 49.88 123 PRO A C 1
ATOM 924 O O . PRO A 1 123 ? 18.815 24.445 3.047 1.00 49.88 123 PRO A O 1
ATOM 927 N N . THR A 1 124 ? 20.852 25.043 3.768 1.00 39.25 124 THR A N 1
ATOM 928 C CA . THR A 1 124 ? 20.452 25.251 5.159 1.00 39.25 124 THR A CA 1
ATOM 929 C C . THR A 1 124 ? 19.491 26.436 5.173 1.00 39.25 124 THR A C 1
ATOM 931 O O . THR A 1 124 ? 19.829 27.514 4.689 1.00 39.25 124 THR A O 1
ATOM 934 N N . LYS A 1 125 ? 18.275 26.232 5.675 1.00 35.38 125 LYS A N 1
ATOM 935 C CA . LYS A 1 125 ? 17.331 27.321 5.911 1.00 35.38 125 LYS A CA 1
ATOM 936 C C . LYS A 1 125 ? 17.769 28.039 7.191 1.00 35.38 125 LYS A C 1
ATOM 938 O O . LYS A 1 125 ? 17.721 27.421 8.254 1.00 35.38 125 LYS A O 1
ATOM 943 N N . THR A 1 126 ? 18.255 29.272 7.060 1.00 40.50 126 THR A N 1
ATOM 944 C CA . THR A 1 126 ? 18.407 30.231 8.165 1.00 40.50 126 THR A CA 1
ATOM 945 C C . THR A 1 126 ? 17.055 30.724 8.663 1.00 40.50 126 THR A C 1
ATOM 947 O O . THR A 1 126 ? 16.090 30.744 7.860 1.00 40.50 126 THR A O 1
#

Foldseek 3Di:
DPVQVVVCVVCVPQWPDKDADPVQRQWIWTAGPQGKIKIKGFPDKDWADDDQAWTWMWTKIKIWIWDDDDPPDIDIFIKIKIKIKTWHWDADPVRDIDIDMDIDIDIGGDPPDDPPDDDDDDDDDD

Organism: Trieres chinensis (NCBI:txid1514140)

InterPro domains:
  IPR018247 EF-Hand 1, calcium-binding site [PS00018] (92-104)
  IPR049213 Domain of unknown function DUF6816 [PF20670] (13-107)

Sequence (126 aa):
ADRGYEVSSRLGGRASSVTWDPRVPDVLTYASGSGDATELAVVQRRVEPPDERGFGSNELIRITTTSGAGLLGGGKVVRAARVLRRWRRAYDDNGNRVVEGLEIVRTYRVLDGVAGAGVPTSPTKT

Radius of gyration: 19.04 Å; chains: 1; bounding box: 57×46×54 Å